Protein AF-A0A699Y8D1-F1 (afdb_monomer_lite)

Secondary structure (DSSP, 8-state):
---S-----HHHHHTTPPPPSPSS--------PPP----GGGGTTTS-HHHHHHHHHHHHHHHHHHHHHH--HHHHTT-HHHHHHHHHHHHHHHHHHHHH---S---SSHHHHHHHHHHHHHHHHHHHHHHHHHHHHHHHHHHHHHHHHHTTTTTSS--

Structure (mmCIF, N/CA/C/O backbone):
data_AF-A0A699Y8D1-F1
#
_entry.id   AF-A0A699Y8D1-F1
#
loop_
_atom_site.group_PDB
_atom_site.id
_atom_site.type_symbol
_atom_site.label_atom_id
_atom_site.label_alt_id
_atom_site.label_comp_id
_atom_site.label_asym_id
_atom_site.label_entity_id
_atom_site.label_seq_id
_atom_site.pdbx_PDB_ins_code
_atom_site.Cartn_x
_atom_site.Cartn_y
_atom_site.Cartn_z
_atom_site.occupancy
_atom_site.B_iso_or_equiv
_atom_site.auth_seq_id
_atom_site.auth_comp_id
_atom_site.auth_asym_id
_atom_site.auth_atom_id
_atom_site.pdbx_PDB_model_num
ATOM 1 N N . MET A 1 1 ? 35.034 19.297 -47.295 1.00 74.12 1 MET A N 1
ATOM 2 C CA . MET A 1 1 ? 35.123 18.598 -45.993 1.00 74.12 1 MET A CA 1
ATOM 3 C C . MET A 1 1 ? 33.772 18.745 -45.312 1.00 74.12 1 MET A C 1
ATOM 5 O O . MET A 1 1 ? 33.304 19.869 -45.216 1.00 74.12 1 MET A O 1
ATOM 9 N N . VAL A 1 2 ? 33.108 17.646 -44.945 1.00 80.94 2 VAL A N 1
ATOM 10 C CA . VAL A 1 2 ? 31.766 17.668 -44.329 1.00 80.94 2 VAL A CA 1
ATOM 11 C C . VAL A 1 2 ? 31.872 17.073 -42.930 1.00 80.94 2 VAL A C 1
ATOM 13 O O . VAL A 1 2 ? 32.463 16.009 -42.768 1.00 80.94 2 VAL A O 1
ATOM 16 N N . VAL A 1 3 ? 31.306 17.755 -41.934 1.00 84.38 3 VAL A N 1
ATOM 17 C CA . VAL A 1 3 ? 31.215 17.273 -40.551 1.00 84.38 3 VAL A CA 1
ATOM 18 C C . VAL A 1 3 ? 29.741 17.040 -40.247 1.00 84.38 3 VAL A C 1
ATOM 20 O O . VAL A 1 3 ? 28.974 17.985 -40.098 1.00 84.38 3 VAL A O 1
ATOM 23 N N . ALA A 1 4 ? 29.333 15.775 -40.227 1.00 85.31 4 ALA A N 1
ATOM 24 C CA . ALA A 1 4 ? 27.956 15.366 -39.973 1.00 85.31 4 ALA A CA 1
ATOM 25 C C . ALA A 1 4 ? 27.919 13.934 -39.420 1.00 85.31 4 ALA A C 1
ATOM 27 O O . ALA A 1 4 ? 28.884 13.180 -39.557 1.00 85.31 4 ALA A O 1
ATOM 28 N N . GLY A 1 5 ? 26.788 13.544 -38.827 1.00 82.69 5 GLY A N 1
ATOM 29 C CA . GLY A 1 5 ? 26.530 12.181 -38.348 1.00 82.69 5 GLY A CA 1
ATOM 30 C C . GLY A 1 5 ? 26.286 11.194 -39.491 1.00 82.69 5 GLY A C 1
ATOM 31 O O . GLY A 1 5 ? 25.192 10.650 -39.620 1.00 82.69 5 GLY A O 1
ATOM 32 N N . VAL A 1 6 ? 27.283 10.991 -40.351 1.00 85.19 6 VAL A N 1
ATOM 33 C CA . VAL A 1 6 ? 27.200 10.095 -41.510 1.00 85.19 6 VAL A CA 1
ATOM 34 C C . VAL A 1 6 ? 27.795 8.741 -41.146 1.00 85.19 6 VAL A C 1
ATOM 36 O O . VAL A 1 6 ? 28.966 8.636 -40.793 1.00 85.19 6 VAL A O 1
ATOM 39 N N . SER A 1 7 ? 26.996 7.683 -41.257 1.00 84.81 7 SER A N 1
ATOM 40 C CA . SER A 1 7 ? 27.484 6.314 -41.081 1.00 84.81 7 SER A CA 1
ATOM 41 C C . SER A 1 7 ? 28.358 5.891 -42.266 1.00 84.81 7 SER A C 1
ATOM 43 O O . SER A 1 7 ? 27.946 6.035 -43.424 1.00 84.81 7 SER A O 1
ATOM 45 N N . ALA A 1 8 ? 29.534 5.334 -41.973 1.00 83.69 8 ALA A N 1
ATOM 46 C CA . ALA A 1 8 ? 30.402 4.706 -42.963 1.00 83.69 8 ALA A CA 1
ATOM 47 C C . ALA A 1 8 ? 29.800 3.352 -43.371 1.00 83.69 8 ALA A C 1
ATOM 49 O O . ALA A 1 8 ? 29.886 2.373 -42.632 1.00 83.69 8 ALA A O 1
ATOM 50 N N . THR A 1 9 ? 29.130 3.317 -44.521 1.00 85.56 9 THR A N 1
ATOM 51 C CA . THR A 1 9 ? 28.611 2.084 -45.125 1.00 85.56 9 THR A CA 1
ATOM 52 C C . THR A 1 9 ? 29.537 1.620 -46.251 1.00 85.56 9 THR A C 1
ATOM 54 O O . THR A 1 9 ? 30.138 2.468 -46.918 1.00 85.56 9 THR A O 1
ATOM 57 N N . PRO A 1 10 ? 29.655 0.301 -46.495 1.00 87.06 10 PRO A N 1
ATOM 58 C CA . PRO A 1 10 ? 30.519 -0.232 -47.550 1.00 87.06 10 PRO A CA 1
ATOM 59 C C . PRO A 1 10 ? 30.173 0.336 -48.935 1.00 87.06 10 PRO A C 1
ATOM 61 O O . PRO A 1 10 ? 31.079 0.660 -49.698 1.00 87.06 10 PRO A O 1
ATOM 64 N N . ASP A 1 11 ? 28.892 0.594 -49.214 1.00 91.69 11 ASP A N 1
ATOM 65 C CA . ASP A 1 11 ? 28.446 1.203 -50.476 1.00 91.69 11 ASP A CA 1
ATOM 66 C C . ASP A 1 11 ? 29.027 2.607 -50.693 1.00 91.69 11 ASP A C 1
ATOM 68 O O . ASP A 1 11 ? 29.397 2.979 -51.804 1.00 91.69 11 ASP A O 1
ATOM 72 N N . ARG A 1 12 ? 29.154 3.397 -49.617 1.00 86.19 12 ARG A N 1
ATOM 73 C CA . ARG A 1 12 ? 29.697 4.761 -49.684 1.00 86.19 12 ARG A CA 1
ATOM 74 C C . ARG A 1 12 ? 31.211 4.761 -49.862 1.00 86.19 12 ARG A C 1
ATOM 76 O O . ARG A 1 12 ? 31.749 5.621 -50.552 1.00 86.19 12 ARG A O 1
ATOM 83 N N . VAL A 1 13 ? 31.891 3.781 -49.274 1.00 88.88 13 VAL A N 1
ATOM 84 C CA . VAL A 1 13 ? 33.329 3.575 -49.486 1.00 88.88 13 VAL A CA 1
ATOM 85 C C . VAL A 1 13 ? 33.595 3.129 -50.930 1.00 88.88 13 VAL A C 1
ATOM 87 O O . VAL A 1 13 ? 34.512 3.647 -51.563 1.00 88.88 13 VAL A O 1
ATOM 90 N N . GLY A 1 14 ? 32.746 2.257 -51.490 1.00 87.88 14 GLY A N 1
ATOM 91 C CA . GLY A 1 14 ? 32.817 1.829 -52.893 1.00 87.88 14 GLY A CA 1
ATOM 92 C C . GLY A 1 14 ? 32.616 2.962 -53.910 1.00 87.88 14 GLY A C 1
ATOM 93 O O . GLY A 1 14 ? 33.152 2.899 -55.011 1.00 87.88 14 GLY A O 1
ATOM 94 N N . GLN A 1 15 ? 31.922 4.037 -53.526 1.00 90.81 15 GLN A N 1
ATOM 95 C CA . GLN A 1 15 ? 31.744 5.255 -54.333 1.00 90.81 15 GLN A CA 1
ATOM 96 C C . GLN A 1 15 ? 32.934 6.235 -54.254 1.00 90.81 15 GLN A C 1
ATOM 98 O O . GLN A 1 15 ? 32.858 7.343 -54.782 1.00 90.81 15 GLN A O 1
ATOM 103 N N . GLY A 1 16 ? 34.035 5.859 -53.592 1.00 88.94 16 GLY A N 1
ATOM 104 C CA . GLY A 1 16 ? 35.253 6.672 -53.505 1.00 88.94 16 GLY A CA 1
ATOM 105 C C . GLY A 1 16 ? 35.260 7.704 -52.372 1.00 88.94 16 GLY A C 1
ATOM 106 O O . GLY A 1 16 ? 36.176 8.528 -52.299 1.00 88.94 16 GLY A O 1
ATOM 107 N N . MET A 1 17 ? 34.281 7.670 -51.460 1.00 87.38 17 MET A N 1
ATOM 108 C CA . MET A 1 17 ? 34.288 8.535 -50.277 1.00 87.38 17 MET A CA 1
ATOM 109 C C . MET A 1 17 ? 35.311 8.039 -49.248 1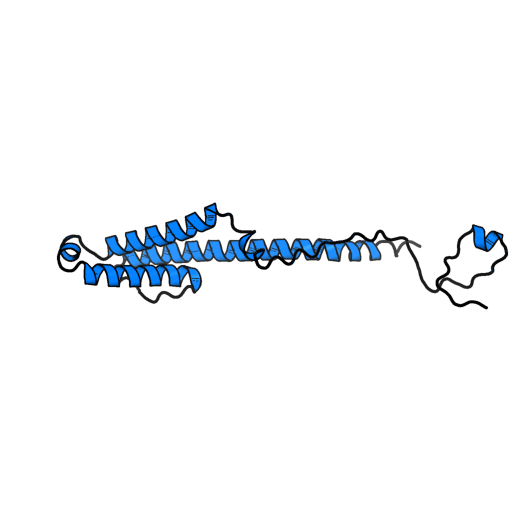.00 87.38 17 MET A C 1
ATOM 111 O O . MET A 1 17 ? 35.251 6.900 -48.783 1.00 87.38 17 MET A O 1
ATOM 115 N N . LYS A 1 18 ? 36.239 8.918 -48.854 1.00 86.81 18 LYS A N 1
ATOM 116 C CA . LYS A 1 18 ? 37.248 8.645 -47.821 1.00 86.81 18 LYS A CA 1
ATOM 117 C C . LYS A 1 18 ? 36.742 9.114 -46.457 1.00 86.81 18 LYS A C 1
ATOM 119 O O . LYS A 1 18 ? 36.469 10.298 -46.277 1.00 86.81 18 LYS A O 1
ATOM 124 N N . PHE A 1 19 ? 36.646 8.194 -45.500 1.00 85.94 19 PHE A N 1
ATOM 125 C CA . PHE A 1 19 ? 36.240 8.479 -44.122 1.00 85.94 19 PHE A CA 1
ATOM 126 C C . PHE A 1 19 ? 37.455 8.470 -43.186 1.00 85.94 19 PHE A C 1
ATOM 128 O O . PHE A 1 19 ? 38.374 7.672 -43.361 1.00 85.94 19 PHE A O 1
ATOM 135 N N . SER A 1 20 ? 37.459 9.355 -42.188 1.00 87.44 20 SER A N 1
ATOM 136 C CA . SER A 1 20 ? 38.398 9.294 -41.063 1.00 87.44 20 SER A CA 1
ATOM 137 C C . SER A 1 20 ? 37.978 8.216 -40.056 1.00 87.44 20 SER A C 1
ATOM 139 O O . SER A 1 20 ? 36.884 7.659 -40.151 1.00 87.44 20 SER A O 1
ATOM 141 N N . TYR A 1 21 ? 38.824 7.950 -39.055 1.00 86.94 21 TYR A N 1
ATOM 142 C CA . TYR A 1 21 ? 38.493 7.030 -37.963 1.00 86.94 21 TYR A CA 1
ATOM 143 C C . TYR A 1 21 ? 37.157 7.416 -37.289 1.00 86.94 21 TYR A C 1
ATOM 145 O O . TYR A 1 21 ? 36.920 8.611 -37.065 1.00 86.94 21 TYR A O 1
ATOM 153 N N . PRO A 1 22 ? 36.267 6.451 -36.982 1.00 83.00 22 PRO A N 1
ATOM 154 C CA . PRO A 1 22 ? 34.946 6.744 -36.441 1.00 83.00 22 PRO A CA 1
ATOM 155 C C . PRO A 1 22 ? 35.051 7.377 -35.052 1.00 83.00 22 PRO A C 1
ATOM 157 O O . PRO A 1 22 ? 35.549 6.774 -34.106 1.00 83.00 22 PRO A O 1
ATOM 160 N N . THR A 1 23 ? 34.524 8.590 -34.916 1.00 84.50 23 THR A N 1
ATOM 161 C CA . THR A 1 23 ? 34.457 9.314 -33.637 1.00 84.50 23 THR A CA 1
ATOM 162 C C . THR A 1 23 ? 33.259 8.895 -32.784 1.00 84.50 23 THR A C 1
ATOM 164 O O . THR A 1 23 ? 33.232 9.157 -31.584 1.00 84.50 23 THR A O 1
ATOM 167 N N . TYR A 1 24 ? 32.267 8.224 -33.381 1.00 83.38 24 TYR A N 1
ATOM 168 C CA . TYR A 1 24 ? 31.050 7.796 -32.701 1.00 83.38 24 TYR A CA 1
ATOM 169 C C . TYR A 1 24 ? 30.592 6.411 -33.172 1.00 83.38 24 TYR A C 1
ATOM 171 O O . TYR A 1 24 ? 30.336 6.188 -34.356 1.00 83.38 24 TYR A O 1
ATOM 179 N N . LEU A 1 25 ? 30.436 5.479 -32.229 1.00 81.56 25 LEU A N 1
ATOM 180 C CA . LEU A 1 25 ? 29.875 4.153 -32.489 1.00 81.56 25 LEU A CA 1
ATOM 181 C C . LEU A 1 25 ? 28.344 4.242 -32.493 1.00 81.56 25 LEU A C 1
ATOM 183 O O . LEU A 1 25 ? 27.703 4.235 -31.440 1.00 81.56 25 LEU A O 1
ATOM 187 N N . SER A 1 26 ? 27.762 4.337 -33.689 1.00 79.75 26 SER A N 1
ATOM 188 C CA . SER A 1 26 ? 26.309 4.293 -33.878 1.00 79.75 26 SER A CA 1
ATOM 189 C C . SER A 1 26 ? 25.829 2.855 -34.095 1.00 79.75 26 SER A C 1
ATOM 191 O O . SER A 1 26 ? 26.412 2.101 -34.868 1.00 79.75 26 SER A O 1
ATOM 193 N N . GLY A 1 27 ? 24.761 2.470 -33.398 1.00 82.00 27 GLY A N 1
ATOM 194 C CA . GLY A 1 27 ? 24.058 1.201 -33.583 1.00 82.00 27 GLY A CA 1
ATOM 195 C C . GLY A 1 27 ? 22.561 1.465 -33.698 1.00 82.00 27 GLY A C 1
ATOM 196 O O . GLY A 1 27 ? 22.058 2.422 -33.104 1.00 82.00 27 GLY A O 1
ATOM 197 N N . ARG A 1 28 ? 21.842 0.646 -34.470 1.00 84.69 28 ARG A N 1
ATOM 198 C CA . ARG A 1 28 ? 20.387 0.794 -34.621 1.00 84.69 28 ARG A CA 1
ATOM 199 C C . ARG A 1 28 ? 19.697 0.431 -33.307 1.00 84.69 28 ARG A C 1
ATOM 201 O O . ARG A 1 28 ? 20.036 -0.572 -32.685 1.00 84.69 28 ARG A O 1
ATOM 208 N N . ARG A 1 29 ? 18.741 1.254 -32.879 1.00 81.25 29 ARG A N 1
ATOM 209 C CA . ARG A 1 29 ? 17.922 1.020 -31.684 1.00 81.25 29 ARG A CA 1
ATOM 210 C C . ARG A 1 29 ? 16.461 1.180 -32.048 1.00 81.25 29 ARG A C 1
ATOM 212 O O . ARG A 1 29 ? 16.117 2.074 -32.814 1.00 81.25 29 ARG A O 1
ATOM 219 N N . ILE A 1 30 ? 15.629 0.313 -31.490 1.00 86.31 30 ILE A N 1
ATOM 220 C CA . ILE A 1 30 ? 14.180 0.415 -31.618 1.00 86.31 30 ILE A CA 1
ATOM 221 C C . ILE A 1 30 ? 13.705 1.347 -30.510 1.00 86.31 30 ILE A C 1
ATOM 223 O O . ILE A 1 30 ? 13.972 1.107 -29.331 1.00 86.31 30 ILE A O 1
ATOM 227 N N . MET A 1 31 ? 13.037 2.425 -30.903 1.00 84.44 31 MET A N 1
ATOM 228 C CA . MET A 1 31 ? 12.345 3.302 -29.974 1.00 84.44 31 MET A CA 1
ATOM 229 C C . MET A 1 31 ? 10.924 2.772 -29.819 1.00 84.44 31 MET A C 1
ATOM 231 O O . MET A 1 31 ? 10.197 2.652 -30.800 1.00 84.44 31 MET A O 1
ATOM 235 N N . VAL A 1 32 ? 10.557 2.410 -28.594 1.00 84.62 32 VAL A N 1
ATOM 236 C CA . VAL A 1 32 ? 9.196 1.992 -28.255 1.00 84.62 32 VAL A CA 1
ATOM 237 C C . VAL A 1 32 ? 8.587 3.093 -27.406 1.00 84.62 32 VAL A C 1
ATOM 239 O O . VAL A 1 32 ? 9.218 3.559 -26.457 1.00 84.62 32 VAL A O 1
ATOM 242 N N . HIS A 1 33 ? 7.380 3.512 -27.767 1.00 81.75 33 HIS A N 1
ATOM 243 C CA . HIS A 1 33 ? 6.604 4.447 -26.969 1.00 81.75 33 HIS A CA 1
ATOM 244 C C . HIS A 1 33 ? 6.159 3.756 -25.677 1.00 81.75 33 HIS A C 1
ATOM 246 O O . HIS A 1 33 ? 5.502 2.716 -25.720 1.00 81.75 33 HIS A O 1
ATOM 252 N N . VAL A 1 34 ? 6.516 4.333 -24.534 1.00 78.44 34 VAL A N 1
ATOM 253 C CA . VAL A 1 34 ? 5.971 3.941 -23.233 1.00 78.44 34 VAL A CA 1
ATOM 254 C C . VAL A 1 34 ? 4.886 4.956 -22.911 1.00 78.44 34 VAL A C 1
ATOM 256 O O . VAL A 1 34 ? 5.164 6.150 -22.905 1.00 78.44 34 VAL A O 1
ATOM 259 N N . ALA A 1 35 ? 3.649 4.495 -22.730 1.00 78.38 35 ALA A N 1
ATOM 260 C CA . ALA A 1 35 ? 2.564 5.368 -22.305 1.00 78.38 35 ALA A CA 1
ATOM 261 C C . ALA A 1 35 ? 2.779 5.769 -20.840 1.00 78.38 35 ALA A C 1
ATOM 263 O O . ALA A 1 35 ? 2.980 4.906 -19.983 1.00 78.38 35 ALA A O 1
ATOM 264 N N . ASP A 1 36 ? 2.747 7.072 -20.571 1.00 68.25 36 ASP A N 1
ATOM 265 C CA . ASP A 1 36 ? 2.789 7.619 -19.218 1.00 68.25 36 ASP A CA 1
ATOM 266 C C . ASP A 1 36 ? 1.398 7.508 -18.577 1.00 68.25 36 ASP A C 1
ATOM 268 O O . ASP A 1 36 ? 0.632 8.471 -18.529 1.00 68.25 36 ASP A O 1
ATOM 272 N N . ASP A 1 37 ? 1.061 6.320 -18.073 1.00 68.75 37 ASP A N 1
ATOM 273 C CA . ASP A 1 37 ? -0.151 6.114 -17.273 1.00 68.75 37 ASP A CA 1
ATOM 274 C C . ASP A 1 37 ? 0.058 6.677 -15.856 1.00 68.75 37 ASP A C 1
ATOM 276 O O . ASP A 1 37 ? 0.312 5.955 -14.886 1.00 68.75 37 ASP A O 1
ATOM 280 N N . ASN A 1 38 ? -0.042 8.002 -15.727 1.00 62.50 38 ASN A N 1
ATOM 281 C CA . ASN A 1 38 ? -0.005 8.711 -14.446 1.00 62.50 38 ASN A CA 1
ATOM 282 C C . ASN A 1 38 ? -1.365 8.652 -13.732 1.00 62.50 38 ASN A C 1
ATOM 284 O O . ASN A 1 38 ? -2.012 9.669 -13.478 1.00 62.50 38 ASN A O 1
ATOM 288 N N . ASP A 1 39 ? -1.795 7.446 -13.369 1.00 78.19 39 ASP A N 1
ATOM 289 C CA . ASP A 1 39 ? -2.967 7.264 -12.516 1.00 78.19 39 ASP A CA 1
ATOM 290 C C . ASP A 1 39 ? -2.617 7.593 -11.058 1.00 78.19 39 ASP A C 1
ATOM 292 O O . ASP A 1 39 ? -1.933 6.824 -10.369 1.00 78.19 39 ASP A O 1
ATOM 296 N N . LEU A 1 40 ? -3.184 8.681 -10.528 1.00 75.31 40 LEU A N 1
ATOM 297 C CA . LEU A 1 40 ? -3.143 9.010 -9.093 1.00 75.31 40 LEU A CA 1
ATOM 298 C C . LEU A 1 40 ? -3.746 7.889 -8.215 1.00 75.31 40 LEU A C 1
ATOM 300 O O . LEU A 1 40 ? -3.415 7.760 -7.040 1.00 75.31 40 LEU A O 1
ATOM 304 N N . TRP A 1 41 ? -4.582 7.025 -8.797 1.00 74.19 41 TRP A N 1
ATOM 305 C CA . TRP A 1 41 ? -5.211 5.870 -8.145 1.00 74.19 41 TRP A CA 1
ATOM 306 C C . TRP A 1 41 ? -4.374 4.583 -8.208 1.00 74.19 41 TRP A C 1
ATOM 308 O O . TRP A 1 41 ? -4.770 3.546 -7.670 1.00 74.19 41 TRP A O 1
ATOM 318 N N . SER A 1 42 ? -3.179 4.632 -8.803 1.00 72.19 42 SER A N 1
ATOM 319 C CA . SER A 1 42 ? -2.237 3.502 -8.843 1.00 72.19 42 SER A CA 1
ATOM 320 C C . SER A 1 42 ? -1.773 3.029 -7.459 1.00 72.19 42 SER A C 1
ATOM 322 O O . SER A 1 42 ? -1.243 1.922 -7.327 1.00 72.19 42 SER A O 1
ATOM 324 N N . PHE A 1 43 ? -1.986 3.832 -6.416 1.00 70.25 43 PHE A N 1
ATOM 325 C CA . PHE A 1 43 ? -1.765 3.437 -5.026 1.00 70.25 43 PHE A CA 1
ATOM 326 C C . PHE A 1 43 ? -2.788 2.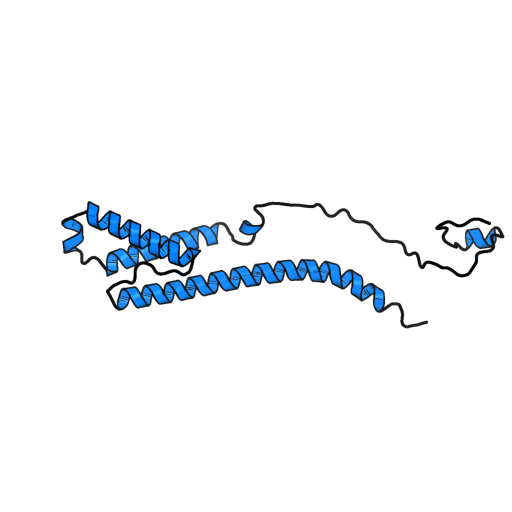410 -4.523 1.00 70.25 43 PHE A C 1
ATOM 328 O O . PHE A 1 43 ? -2.441 1.598 -3.673 1.00 70.25 43 PHE A O 1
ATOM 335 N N . PHE A 1 44 ? -4.006 2.382 -5.075 1.00 70.56 44 PHE A N 1
ATOM 336 C CA . PHE A 1 44 ? -5.051 1.421 -4.698 1.00 70.56 44 PHE A CA 1
ATOM 337 C C . PHE A 1 44 ? -5.031 0.137 -5.540 1.00 70.56 44 PHE A C 1
ATOM 339 O O . PHE A 1 44 ? -5.490 -0.897 -5.068 1.00 70.56 44 PHE A O 1
ATOM 346 N N . LYS A 1 45 ? -4.407 0.161 -6.729 1.00 71.81 45 LYS A N 1
ATOM 347 C CA . LYS A 1 45 ? -4.176 -1.016 -7.601 1.00 71.81 45 LYS A CA 1
ATOM 348 C C . LYS A 1 45 ? -3.597 -2.274 -6.914 1.00 71.81 45 LYS A C 1
ATOM 350 O O . LYS A 1 45 ? -3.994 -3.366 -7.307 1.00 71.81 45 LYS A O 1
ATOM 355 N N . PRO A 1 46 ? -2.664 -2.191 -5.943 1.00 69.88 46 PRO A N 1
ATOM 356 C CA . PRO A 1 46 ? -2.066 -3.379 -5.341 1.00 69.88 46 PRO A CA 1
ATOM 357 C C . PRO A 1 46 ? -2.969 -4.065 -4.316 1.00 69.88 46 PRO A C 1
ATOM 359 O O . PRO A 1 46 ? -2.699 -5.204 -3.943 1.00 69.88 46 PRO A O 1
ATOM 362 N N . LEU A 1 47 ? -4.016 -3.389 -3.841 1.00 70.44 47 LEU A N 1
ATOM 363 C CA . LEU A 1 47 ? -4.914 -3.927 -2.834 1.00 70.44 47 LEU A CA 1
ATOM 364 C C . LEU A 1 47 ? -6.242 -4.291 -3.495 1.00 70.44 47 LEU A C 1
ATOM 366 O O . LEU A 1 47 ? -6.943 -3.430 -4.024 1.00 70.44 47 LEU A O 1
ATOM 370 N N . SER A 1 48 ? -6.596 -5.575 -3.471 1.00 79.69 48 SER A N 1
ATOM 371 C CA . SER A 1 48 ? -7.864 -6.016 -4.044 1.00 79.69 48 SER A CA 1
ATOM 372 C C . SER A 1 48 ? -9.049 -5.384 -3.292 1.00 79.69 48 SER A C 1
ATOM 374 O O . SER A 1 48 ? -8.965 -5.166 -2.077 1.00 79.69 48 SER A O 1
ATOM 376 N N . PRO A 1 49 ? -10.186 -5.128 -3.966 1.00 78.50 49 PRO A N 1
ATOM 377 C CA . PRO A 1 49 ? -11.396 -4.627 -3.307 1.00 78.50 49 PRO A CA 1
ATOM 378 C C . PRO A 1 49 ? -11.843 -5.521 -2.140 1.00 78.50 49 PRO A C 1
ATOM 380 O O . PRO A 1 49 ? -12.319 -5.031 -1.120 1.00 78.50 49 PRO A O 1
ATOM 383 N N . GLY A 1 50 ? -11.624 -6.836 -2.256 1.00 84.31 50 GLY A N 1
ATOM 384 C CA . GLY A 1 50 ? -11.913 -7.796 -1.192 1.00 84.31 50 GLY A CA 1
ATOM 385 C C . GLY A 1 50 ? -11.062 -7.589 0.063 1.00 84.31 50 GLY A C 1
ATOM 386 O O . GLY A 1 50 ? -11.580 -7.710 1.170 1.00 84.31 50 GLY A O 1
ATOM 387 N N . LEU A 1 51 ? -9.783 -7.221 -0.080 1.00 82.00 51 LEU A N 1
ATOM 388 C CA . LEU A 1 51 ? -8.916 -6.968 1.073 1.00 82.00 51 LEU A CA 1
ATOM 389 C C . LEU A 1 51 ? -9.292 -5.665 1.791 1.00 82.00 51 LEU A C 1
ATOM 391 O O . LEU A 1 51 ? -9.246 -5.608 3.017 1.00 82.00 51 LEU A O 1
ATOM 395 N N . TRP A 1 52 ? -9.723 -4.642 1.048 1.00 82.94 52 TRP A N 1
ATOM 396 C CA . TRP A 1 52 ? -10.284 -3.425 1.643 1.00 82.94 52 TRP A CA 1
ATOM 397 C C . TRP A 1 52 ? -11.514 -3.738 2.494 1.00 82.94 52 TRP A C 1
ATOM 399 O O . TRP A 1 52 ? -11.583 -3.324 3.650 1.00 82.94 52 TRP A O 1
ATOM 409 N N . LEU A 1 53 ? -12.452 -4.522 1.957 1.00 84.50 53 LEU A N 1
ATOM 410 C CA . LEU A 1 53 ? -13.635 -4.954 2.703 1.00 84.50 53 LEU A CA 1
ATOM 411 C C . LEU A 1 53 ? -13.264 -5.805 3.923 1.00 84.50 53 LEU A C 1
ATOM 413 O O . LEU A 1 53 ? -13.853 -5.625 4.985 1.00 84.50 53 LEU A O 1
ATOM 417 N N . ALA A 1 54 ? -12.260 -6.676 3.813 1.00 83.75 54 ALA A N 1
ATOM 418 C CA . ALA A 1 54 ? -11.761 -7.464 4.937 1.00 83.75 54 ALA A CA 1
ATOM 419 C C . ALA A 1 54 ? -11.098 -6.594 6.021 1.00 83.75 54 ALA A C 1
ATOM 421 O O . ALA A 1 54 ? -11.295 -6.852 7.207 1.00 83.75 54 ALA A O 1
ATOM 422 N N . LEU A 1 55 ? -10.366 -5.537 5.655 1.00 82.00 55 LEU A N 1
ATOM 423 C CA . LEU A 1 55 ? -9.770 -4.588 6.605 1.00 82.00 55 LEU A CA 1
ATOM 424 C C . LEU A 1 55 ? -10.840 -3.786 7.351 1.00 82.00 55 LEU A C 1
ATOM 426 O O . LEU A 1 55 ? -10.831 -3.723 8.580 1.00 82.00 55 LEU A O 1
ATOM 430 N N . PHE A 1 56 ? -11.809 -3.223 6.626 1.00 81.81 56 PHE A N 1
ATOM 431 C CA . PHE A 1 56 ? -12.927 -2.518 7.255 1.00 81.81 56 PHE A CA 1
ATOM 432 C C . PHE A 1 56 ? -13.795 -3.463 8.095 1.00 81.81 56 PHE A C 1
ATOM 434 O O . PHE A 1 56 ? -14.186 -3.116 9.210 1.00 81.81 56 PHE A O 1
ATOM 441 N N . GLY A 1 57 ? -14.042 -4.676 7.599 1.00 84.69 57 GLY A N 1
ATOM 442 C CA . GLY A 1 57 ? -14.798 -5.711 8.297 1.00 84.69 57 GLY A CA 1
ATOM 443 C C . GLY A 1 57 ? -14.124 -6.161 9.590 1.00 84.69 57 GLY A C 1
ATOM 444 O O . GLY A 1 57 ? -14.774 -6.210 10.630 1.00 84.69 57 GLY A O 1
ATOM 445 N N . THR A 1 58 ? -12.816 -6.423 9.560 1.00 82.38 58 THR A N 1
ATOM 446 C CA . THR A 1 58 ? -12.052 -6.801 10.761 1.00 82.38 58 THR A CA 1
ATOM 447 C C . THR A 1 58 ? -11.974 -5.656 11.768 1.00 82.38 58 THR A C 1
ATOM 449 O O . THR A 1 58 ? -12.165 -5.905 12.955 1.00 82.38 58 THR A O 1
ATOM 452 N N . SER A 1 59 ? -11.816 -4.402 11.326 1.00 79.31 59 SER A N 1
ATOM 453 C CA . SER A 1 59 ? -11.890 -3.232 12.215 1.00 79.31 59 SER A CA 1
ATOM 454 C C . SER A 1 59 ? -13.245 -3.099 12.905 1.00 79.31 59 SER A C 1
ATOM 456 O O . SER A 1 59 ? -13.303 -2.855 14.111 1.00 79.31 59 SER A O 1
ATOM 458 N N . ALA A 1 60 ? -14.338 -3.239 12.150 1.00 80.81 60 ALA A N 1
ATOM 459 C CA . ALA A 1 60 ? -15.690 -3.139 12.687 1.00 80.81 60 ALA A CA 1
ATOM 460 C C . ALA A 1 60 ? -15.984 -4.293 13.655 1.00 80.81 60 ALA A C 1
ATOM 462 O O . ALA A 1 60 ? -16.470 -4.061 14.762 1.00 80.81 60 ALA A O 1
ATOM 463 N N . ALA A 1 61 ? -15.620 -5.521 13.276 1.00 80.81 61 ALA A N 1
ATOM 464 C CA . ALA A 1 61 ? -15.779 -6.700 14.117 1.00 80.81 61 ALA A CA 1
ATOM 465 C C . ALA A 1 61 ? -15.014 -6.556 15.438 1.00 80.81 61 ALA A C 1
ATOM 467 O O . ALA A 1 61 ? -15.567 -6.854 16.494 1.00 80.81 61 ALA A O 1
ATOM 468 N N . LEU A 1 62 ? -13.780 -6.043 15.405 1.00 79.38 62 LEU A N 1
ATOM 469 C CA . LEU A 1 62 ? -12.984 -5.841 16.612 1.00 79.38 62 LEU A CA 1
ATOM 470 C C . LEU A 1 62 ? -13.553 -4.735 17.511 1.00 79.38 62 LEU A C 1
ATOM 472 O O . LEU A 1 62 ? -13.562 -4.892 18.729 1.00 79.38 62 LEU A O 1
ATOM 476 N N . GLY A 1 63 ? -14.061 -3.645 16.925 1.00 72.44 63 GLY A N 1
ATOM 477 C CA . GLY A 1 63 ? -14.763 -2.590 17.662 1.00 72.44 63 GLY A CA 1
ATOM 478 C C . GLY A 1 63 ? -15.999 -3.122 18.394 1.00 72.44 63 GLY A C 1
ATOM 479 O O . GLY A 1 63 ? -16.190 -2.831 19.574 1.00 72.44 63 GLY A O 1
ATOM 480 N N . VAL A 1 64 ? -16.782 -3.980 17.732 1.00 75.88 64 VAL A N 1
ATOM 481 C CA . VAL A 1 64 ? -17.932 -4.671 18.339 1.00 75.88 64 VAL A CA 1
ATOM 482 C C . VAL A 1 64 ? -17.482 -5.640 19.439 1.00 75.88 64 VAL A C 1
ATOM 484 O O . VAL A 1 64 ? -18.059 -5.637 20.525 1.00 75.88 64 VAL A O 1
ATOM 487 N N . LEU A 1 65 ? -16.425 -6.426 19.209 1.00 76.25 65 LEU A N 1
ATOM 488 C CA . LEU A 1 65 ? -15.887 -7.368 20.199 1.00 76.25 65 LEU A CA 1
ATOM 489 C C . LEU A 1 65 ? -15.370 -6.655 21.459 1.00 76.25 65 LEU A C 1
ATOM 491 O O . LEU A 1 65 ? -15.615 -7.110 22.575 1.00 76.25 65 LEU A O 1
ATOM 495 N N . LEU A 1 66 ? -14.682 -5.523 21.288 1.00 72.88 66 LEU A N 1
ATOM 496 C CA . LEU A 1 66 ? -14.205 -4.671 22.381 1.00 72.88 66 LEU A CA 1
ATOM 497 C C . LEU A 1 66 ? -15.367 -4.046 23.159 1.00 72.88 66 LEU A C 1
ATOM 499 O O . LEU A 1 66 ? -15.318 -3.995 24.387 1.00 72.88 66 LEU A O 1
ATOM 503 N N . LEU A 1 67 ? -16.426 -3.627 22.462 1.00 70.50 67 LEU A N 1
ATOM 504 C CA . LEU A 1 67 ? -17.640 -3.104 23.085 1.00 70.50 67 LEU A CA 1
ATOM 505 C C . LEU A 1 67 ? -18.312 -4.165 23.971 1.00 70.50 67 LEU A C 1
ATOM 507 O O . LEU A 1 67 ? -18.636 -3.884 25.124 1.00 70.50 67 LEU A O 1
ATOM 511 N N . LEU A 1 68 ? -18.457 -5.391 23.458 1.00 71.12 68 LEU A N 1
ATOM 512 C CA . LEU A 1 68 ? -18.969 -6.548 24.204 1.00 71.12 68 LEU A CA 1
ATOM 513 C C . LEU A 1 68 ? -18.077 -6.919 25.400 1.00 71.12 68 LEU A C 1
ATOM 515 O O . LEU A 1 68 ? -18.589 -7.293 26.451 1.00 71.12 68 LEU A O 1
ATOM 519 N N . ALA A 1 69 ? -16.756 -6.796 25.263 1.00 70.31 69 ALA A N 1
ATOM 520 C CA . ALA A 1 69 ? -15.808 -7.106 26.332 1.00 70.31 69 ALA A CA 1
ATOM 521 C C . ALA A 1 69 ? -15.769 -6.049 27.454 1.00 70.31 69 ALA A C 1
ATOM 523 O O . ALA A 1 69 ? -15.383 -6.376 28.579 1.00 70.31 69 ALA A O 1
ATOM 524 N N . GLU A 1 70 ? -16.127 -4.790 27.176 1.00 65.38 70 GLU A N 1
ATOM 525 C CA . GLU A 1 70 ? -16.145 -3.711 28.177 1.00 65.38 70 GLU A CA 1
ATOM 526 C C . GLU A 1 70 ? -17.515 -3.447 28.815 1.00 65.38 70 GLU A C 1
ATOM 528 O O . GLU A 1 70 ? -17.565 -2.874 29.906 1.00 65.38 70 GLU A O 1
ATOM 533 N N . LEU A 1 71 ? -18.620 -3.832 28.173 1.00 63.25 71 LEU A N 1
ATOM 534 C CA . LEU A 1 71 ? -19.972 -3.610 28.688 1.00 63.25 71 LEU A CA 1
ATOM 535 C C . LEU A 1 71 ? -20.583 -4.931 29.169 1.00 63.25 71 LEU A C 1
ATOM 537 O O . LEU A 1 71 ? -21.136 -5.674 28.359 1.00 63.25 71 LEU A O 1
ATOM 541 N N . PRO A 1 72 ? -20.570 -5.233 30.482 1.00 55.09 72 PRO A N 1
ATOM 542 C CA . PRO A 1 72 ? -21.458 -6.261 31.001 1.00 55.09 72 PRO A CA 1
ATOM 543 C C . PRO A 1 72 ? -22.911 -5.853 30.698 1.00 55.09 72 PRO A C 1
ATOM 545 O O . PRO A 1 72 ? -23.317 -4.708 30.937 1.00 55.09 72 PRO A O 1
ATOM 548 N N . CYS A 1 73 ? -23.696 -6.801 30.174 1.00 52.97 73 CYS A N 1
ATOM 549 C CA . CYS A 1 73 ? -25.068 -6.629 29.680 1.00 52.97 73 CYS A CA 1
ATOM 550 C C . CYS A 1 73 ? -26.040 -5.780 30.542 1.00 52.97 73 CYS A C 1
ATOM 552 O O . CYS A 1 73 ? -26.932 -5.174 29.948 1.00 52.97 73 CYS A O 1
ATOM 554 N N . PRO A 1 74 ? -25.912 -5.638 31.883 1.00 51.84 74 PRO A N 1
ATOM 555 C CA . PRO A 1 74 ? -26.836 -4.806 32.659 1.00 51.84 74 PRO A CA 1
ATOM 556 C C . PRO A 1 74 ? -26.678 -3.284 32.473 1.00 51.84 74 PRO A C 1
ATOM 558 O O . PRO A 1 74 ? -27.618 -2.543 32.756 1.00 51.84 74 PRO A O 1
ATOM 561 N N . GLN A 1 75 ? -25.515 -2.778 32.034 1.00 51.06 75 GLN A N 1
ATOM 562 C CA . GLN A 1 75 ? -25.278 -1.324 31.917 1.00 51.06 75 GLN A CA 1
ATOM 563 C C . GLN A 1 75 ? -25.710 -0.733 30.569 1.00 51.06 75 GLN A C 1
ATOM 565 O O . GLN A 1 75 ? -26.034 0.453 30.501 1.00 51.06 75 GLN A O 1
ATOM 570 N N . LEU A 1 76 ? -25.788 -1.554 29.518 1.00 52.72 76 LEU A N 1
ATOM 571 C CA . LEU A 1 76 ? -26.210 -1.123 28.181 1.00 52.72 76 LEU A CA 1
ATOM 572 C C . LEU A 1 76 ? -27.688 -0.693 28.149 1.00 52.72 76 LEU A C 1
ATOM 574 O O . LEU A 1 76 ? -28.051 0.239 27.438 1.00 52.72 76 LEU A O 1
ATOM 578 N N . ALA A 1 77 ? -28.522 -1.319 28.984 1.00 52.28 77 ALA A N 1
ATOM 579 C CA . ALA A 1 77 ? -29.944 -1.005 29.106 1.00 52.28 77 ALA A CA 1
ATOM 580 C C . ALA A 1 77 ? -30.230 0.323 29.840 1.00 52.28 77 ALA A C 1
ATOM 582 O O . ALA A 1 77 ? -31.352 0.819 29.779 1.00 52.28 77 ALA A O 1
ATOM 583 N N . ARG A 1 78 ? -29.244 0.908 30.540 1.00 52.62 78 ARG A N 1
ATOM 584 C CA . ARG A 1 78 ? -29.456 2.061 31.438 1.00 52.62 78 ARG A CA 1
ATOM 585 C C . ARG A 1 78 ? -29.099 3.417 30.817 1.00 52.62 78 ARG A C 1
ATOM 587 O O . ARG A 1 78 ? -29.631 4.427 31.264 1.00 52.62 78 ARG A O 1
ATOM 594 N N . SER A 1 79 ? -28.232 3.466 29.798 1.00 52.03 79 SER A N 1
ATOM 595 C CA . SER A 1 79 ? -27.924 4.704 29.057 1.00 52.03 79 SER A CA 1
ATOM 596 C C . SER A 1 79 ? -27.440 4.442 27.612 1.00 52.03 79 SER A C 1
ATOM 598 O O . SER A 1 79 ? -26.239 4.443 27.325 1.00 52.03 79 SER A O 1
ATOM 600 N N . PRO A 1 80 ? -28.359 4.267 26.644 1.00 56.34 80 PRO A N 1
ATOM 601 C CA . PRO A 1 80 ? -27.993 3.979 25.252 1.00 56.34 80 PRO A CA 1
ATOM 602 C C . PRO A 1 80 ? -27.163 5.100 24.595 1.00 56.34 80 PRO A C 1
ATOM 604 O O . PRO A 1 80 ? -26.272 4.819 23.797 1.00 56.34 80 PRO A O 1
ATOM 607 N N . GLN A 1 81 ? -27.375 6.366 24.980 1.00 56.97 81 GLN A N 1
ATOM 608 C CA . GLN A 1 81 ? -26.617 7.510 24.448 1.00 56.97 81 GLN A CA 1
ATOM 609 C C . GLN A 1 81 ? -25.144 7.529 24.899 1.00 56.97 81 GLN A C 1
ATOM 611 O O . GLN A 1 81 ? -24.259 7.844 24.105 1.00 56.97 81 GLN A O 1
ATOM 616 N N . GLY A 1 82 ? -24.856 7.144 26.149 1.00 57.12 82 GLY A N 1
ATOM 617 C CA . GLY A 1 82 ? -23.482 7.074 26.664 1.00 57.12 82 GLY A CA 1
ATOM 618 C C . GLY A 1 82 ? -22.700 5.889 26.092 1.00 57.12 82 GLY A C 1
ATOM 619 O O . GLY A 1 82 ? -21.505 6.002 25.818 1.00 57.12 82 GLY A O 1
ATOM 620 N N . ALA A 1 83 ? -23.387 4.770 25.845 1.00 58.31 83 ALA A N 1
ATOM 621 C CA . ALA A 1 83 ? -22.805 3.596 25.207 1.00 58.31 83 ALA A CA 1
ATOM 622 C C . ALA A 1 83 ? -22.439 3.851 23.737 1.00 58.31 83 ALA A C 1
ATOM 624 O O . ALA A 1 83 ? -21.361 3.442 23.311 1.00 58.31 83 ALA A O 1
ATOM 625 N N . MET A 1 84 ? -23.274 4.575 22.979 1.00 58.59 84 MET A N 1
ATOM 626 C CA . MET A 1 84 ? -22.986 4.898 21.575 1.00 58.59 84 MET A CA 1
ATOM 627 C C . MET A 1 84 ? -21.819 5.878 21.421 1.00 58.59 84 MET A C 1
ATOM 629 O O . MET A 1 84 ? -20.973 5.674 20.557 1.00 58.59 84 MET A O 1
ATOM 633 N N . ALA A 1 85 ? -21.715 6.896 22.282 1.00 63.03 85 ALA A N 1
ATOM 634 C CA . ALA A 1 85 ? -20.564 7.804 22.285 1.00 63.03 85 ALA A CA 1
ATOM 635 C C . ALA A 1 85 ? -19.257 7.070 22.642 1.00 63.03 85 ALA A C 1
ATOM 637 O O . ALA A 1 85 ? -18.202 7.332 22.061 1.00 63.03 85 ALA A O 1
ATOM 638 N N . LYS A 1 86 ? -19.324 6.098 23.562 1.00 64.19 86 LYS A N 1
ATOM 639 C CA . LYS A 1 86 ? -18.182 5.248 23.918 1.00 64.19 86 LYS A CA 1
ATOM 640 C C . LYS A 1 86 ? -17.823 4.270 22.792 1.00 64.19 86 LYS A C 1
ATOM 642 O O . LYS A 1 86 ? -16.642 4.116 22.498 1.00 64.19 86 LYS A O 1
ATOM 647 N N . ALA A 1 87 ? -18.819 3.697 22.115 1.00 64.56 87 ALA A N 1
ATOM 648 C CA . ALA A 1 87 ? -18.633 2.875 20.922 1.00 64.56 87 ALA A CA 1
ATOM 649 C C . ALA A 1 87 ? -18.001 3.684 19.785 1.00 64.56 87 ALA A C 1
ATOM 651 O O . ALA A 1 87 ? -17.009 3.245 19.223 1.00 64.56 87 ALA A O 1
ATOM 652 N N . ALA A 1 88 ? -18.486 4.897 19.511 1.00 66.88 88 ALA A N 1
ATOM 653 C CA . ALA A 1 88 ? -17.915 5.788 18.504 1.00 66.88 88 ALA A CA 1
ATOM 654 C C . ALA A 1 88 ? -16.453 6.141 18.819 1.00 66.88 88 ALA A C 1
ATOM 656 O O . ALA A 1 88 ? -15.607 6.062 17.932 1.00 66.88 88 ALA A O 1
ATOM 657 N N . ASN A 1 89 ? -16.123 6.431 20.082 1.00 69.69 89 ASN A N 1
ATOM 658 C CA . ASN A 1 89 ? -14.738 6.664 20.503 1.00 69.69 89 ASN A CA 1
ATOM 659 C C . ASN A 1 89 ? -13.859 5.406 20.391 1.00 69.69 89 ASN A C 1
ATOM 661 O O . ASN A 1 89 ? -12.703 5.509 19.989 1.00 69.69 89 ASN A O 1
ATOM 665 N N . MET A 1 90 ? -14.380 4.215 20.695 1.00 63.25 90 MET A N 1
ATOM 666 C CA . MET A 1 90 ? -13.650 2.949 20.516 1.00 63.25 90 MET A CA 1
ATOM 667 C C . MET A 1 90 ? -13.465 2.584 19.044 1.00 63.25 90 MET A C 1
ATOM 669 O O . MET A 1 90 ? -12.415 2.078 18.648 1.00 63.25 90 MET A O 1
ATOM 673 N N . GLN A 1 91 ? -14.462 2.872 18.216 1.00 69.88 91 GLN A N 1
ATOM 674 C CA . GLN A 1 91 ? -14.408 2.664 16.777 1.00 69.88 91 GLN A CA 1
ATOM 675 C C . GLN A 1 91 ? -13.422 3.642 16.139 1.00 69.88 91 GLN A C 1
ATOM 677 O O . GLN A 1 91 ? -12.605 3.251 15.314 1.00 69.88 91 GLN A O 1
ATOM 682 N N . TRP A 1 92 ? -13.404 4.892 16.606 1.00 71.19 92 TRP A N 1
ATOM 683 C CA . TRP A 1 92 ? -12.399 5.875 16.218 1.00 71.19 92 TRP A CA 1
ATOM 684 C C . TRP A 1 92 ? -10.993 5.489 16.690 1.00 71.19 92 TRP A C 1
ATOM 686 O O . TRP A 1 92 ? -10.030 5.661 15.951 1.00 71.19 92 TRP A O 1
ATOM 696 N N . ALA A 1 93 ? -10.854 4.904 17.883 1.00 64.75 93 ALA A N 1
ATOM 697 C CA . ALA A 1 93 ? -9.570 4.426 18.396 1.00 64.75 93 ALA A CA 1
ATOM 698 C C . ALA A 1 93 ? -9.044 3.194 17.634 1.00 64.75 93 ALA A C 1
ATOM 700 O O . ALA A 1 93 ? -7.851 3.118 17.346 1.00 64.75 93 ALA A O 1
ATOM 701 N N . THR A 1 94 ? -9.913 2.249 17.266 1.00 65.44 94 THR A N 1
ATOM 702 C CA . THR A 1 94 ? -9.544 1.075 16.446 1.00 65.44 94 THR A CA 1
ATOM 703 C C . THR A 1 94 ? -9.211 1.472 15.007 1.00 65.44 94 THR A C 1
ATOM 705 O O . THR A 1 94 ? -8.232 0.974 14.448 1.00 65.44 94 THR A O 1
ATOM 708 N N . LEU A 1 95 ? -9.936 2.444 14.445 1.00 67.25 95 LEU A N 1
ATOM 709 C CA . LEU A 1 95 ? -9.600 3.070 13.164 1.00 67.25 95 LEU A CA 1
ATOM 710 C C . LEU A 1 95 ? -8.280 3.865 13.249 1.00 67.25 95 LEU A C 1
ATOM 712 O O . LEU A 1 95 ? -7.454 3.823 12.341 1.00 67.25 95 LEU A O 1
ATOM 716 N N . GLY A 1 96 ? -8.035 4.553 14.366 1.00 64.00 96 GLY A N 1
ATOM 717 C CA . GLY A 1 96 ? -6.796 5.286 14.633 1.00 64.00 96 GLY A CA 1
ATOM 718 C C . GLY A 1 96 ? -5.572 4.376 14.764 1.00 64.00 96 GLY A C 1
ATOM 719 O O . GLY A 1 96 ? -4.484 4.740 14.311 1.00 64.00 96 GLY A O 1
ATOM 720 N N . LEU A 1 97 ? -5.748 3.166 15.301 1.00 65.56 97 LEU A N 1
ATOM 721 C CA . LEU A 1 97 ? -4.704 2.143 15.318 1.00 65.56 97 LEU A CA 1
ATOM 722 C C . LEU A 1 97 ? -4.386 1.638 13.903 1.00 65.56 97 LEU A C 1
ATOM 724 O O . LEU A 1 97 ? -3.212 1.491 13.577 1.00 65.56 97 LEU A O 1
ATOM 728 N N . LEU A 1 98 ? -5.400 1.447 13.052 1.00 63.94 98 LEU A N 1
ATOM 729 C CA . LEU A 1 98 ? -5.200 1.082 11.643 1.00 63.94 98 LEU A CA 1
ATOM 730 C C . LEU A 1 98 ? -4.385 2.121 10.866 1.00 6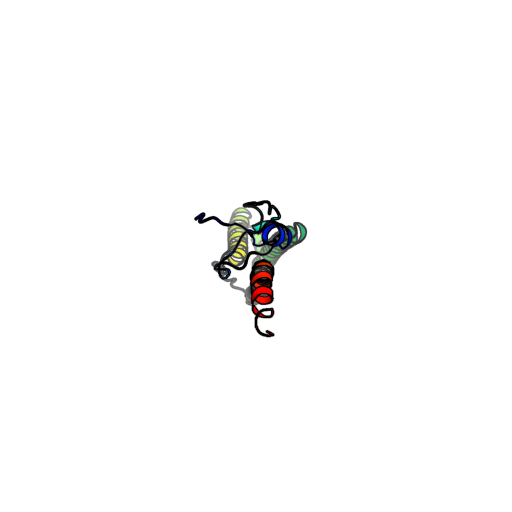3.94 98 LEU A C 1
ATOM 732 O O . LEU A 1 98 ? -3.536 1.757 10.059 1.00 63.94 98 LEU A O 1
ATOM 736 N N . VAL A 1 99 ? -4.662 3.407 11.090 1.00 62.31 99 VAL A N 1
ATOM 737 C CA . VAL A 1 99 ? -4.115 4.497 10.264 1.00 62.31 99 VAL A CA 1
ATOM 738 C C . VAL A 1 99 ? -2.794 5.048 10.806 1.00 62.31 99 VAL A C 1
ATOM 740 O O . VAL A 1 99 ? -1.932 5.454 10.030 1.00 62.31 99 VAL A O 1
ATOM 743 N N . ARG A 1 100 ? -2.621 5.101 12.131 1.00 57.56 100 ARG A N 1
ATOM 744 C CA . ARG A 1 100 ? -1.477 5.768 12.782 1.00 57.56 100 ARG A CA 1
ATOM 745 C C . ARG A 1 100 ? -0.723 4.900 13.788 1.00 57.56 100 ARG A C 1
ATOM 747 O O . ARG A 1 100 ? 0.276 5.368 14.322 1.00 57.56 100 ARG A O 1
ATOM 754 N N . GLY A 1 101 ? -1.198 3.692 14.102 1.00 53.91 101 GLY A N 1
ATOM 755 C CA . GLY A 1 101 ? -0.638 2.882 15.193 1.00 53.91 101 GLY A CA 1
ATOM 756 C C . GLY A 1 101 ? -0.805 3.512 16.586 1.00 53.91 101 GLY A C 1
ATOM 757 O O . GLY A 1 101 ? -0.182 3.062 17.543 1.00 53.91 101 GLY A O 1
ATOM 758 N N . ALA A 1 102 ? -1.631 4.555 16.726 1.00 51.09 102 ALA A N 1
ATOM 759 C CA . ALA A 1 102 ? -1.789 5.298 17.973 1.00 51.09 102 ALA A CA 1
ATOM 760 C C . ALA A 1 102 ? -3.014 4.802 18.755 1.00 51.09 102 ALA A C 1
ATOM 762 O O . ALA A 1 102 ? -4.156 5.086 18.393 1.00 51.09 102 ALA A O 1
ATOM 763 N N . VAL A 1 103 ? -2.776 4.084 19.857 1.00 55.34 103 VAL A N 1
ATOM 764 C CA . VAL A 1 103 ? -3.819 3.688 20.815 1.00 55.34 103 VAL A CA 1
ATOM 765 C C . VAL A 1 103 ? -4.150 4.885 21.704 1.00 55.34 103 VAL A C 1
ATOM 767 O O . VAL A 1 103 ? -3.413 5.180 22.639 1.00 55.34 103 VAL A O 1
ATOM 770 N N . GLN A 1 104 ? -5.259 5.579 21.437 1.00 53.94 104 GLN A N 1
ATOM 771 C CA . GLN A 1 104 ? -5.743 6.640 22.338 1.00 53.94 104 GLN A CA 1
ATOM 772 C C . GLN A 1 104 ? -6.695 6.131 23.431 1.00 53.94 104 GLN A C 1
ATOM 774 O O . GLN A 1 104 ? -6.904 6.815 24.428 1.00 53.94 104 GLN A O 1
ATOM 779 N N . ALA A 1 105 ? -7.232 4.916 23.293 1.00 54.53 105 ALA A N 1
ATOM 780 C CA . ALA A 1 105 ? -8.108 4.302 24.286 1.00 54.53 105 ALA A CA 1
ATOM 781 C C . ALA A 1 105 ? -7.562 2.925 24.674 1.00 54.53 105 ALA A C 1
ATOM 783 O O . ALA A 1 105 ? -7.744 1.951 23.948 1.00 54.53 105 ALA A O 1
ATOM 784 N N . VAL A 1 106 ? -6.857 2.850 25.806 1.00 60.41 106 VAL A N 1
ATOM 785 C CA . VAL A 1 106 ? -6.386 1.576 26.367 1.00 60.41 106 VAL A CA 1
ATOM 786 C C . VAL A 1 106 ? -7.541 0.936 27.143 1.00 60.41 106 VAL A C 1
ATOM 788 O O . VAL A 1 106 ? -7.989 1.528 28.130 1.00 60.41 106 VAL A O 1
ATOM 791 N N . PRO A 1 107 ? -8.007 -0.267 26.757 1.00 60.78 107 PRO A N 1
ATOM 792 C CA . PRO A 1 107 ? -9.044 -0.967 27.497 1.00 60.78 107 PRO A CA 1
ATOM 793 C C . PRO A 1 107 ? -8.612 -1.242 28.936 1.00 60.78 107 PRO A C 1
ATOM 795 O O . PRO A 1 107 ? -7.451 -1.587 29.217 1.00 60.78 107 PRO A O 1
ATOM 798 N N . ARG A 1 108 ? -9.555 -1.107 29.872 1.00 61.25 108 ARG A N 1
ATOM 799 C CA . ARG A 1 108 ? -9.277 -1.346 31.300 1.00 61.25 108 ARG A CA 1
ATOM 800 C C . ARG A 1 108 ? -9.135 -2.842 31.616 1.00 61.25 108 ARG A C 1
ATOM 802 O O . ARG A 1 108 ? -8.483 -3.181 32.600 1.00 61.25 108 ARG A O 1
ATOM 809 N N . SER A 1 109 ? -9.704 -3.722 30.786 1.00 74.75 109 SER A N 1
ATOM 810 C CA . SER A 1 109 ? -9.696 -5.177 30.985 1.00 74.75 109 SER A CA 1
ATOM 811 C C . SER A 1 109 ? -8.440 -5.854 30.402 1.00 74.75 109 SER A C 1
ATOM 813 O O . SER A 1 109 ? -7.966 -5.468 29.328 1.00 74.75 109 SER A O 1
ATOM 815 N N . PRO A 1 110 ? -7.890 -6.896 31.062 1.00 72.81 110 PRO A N 1
ATOM 816 C CA . PRO A 1 110 ? -6.728 -7.630 30.551 1.00 72.81 110 PRO A CA 1
ATOM 817 C C . PRO A 1 110 ? -7.032 -8.368 29.234 1.00 72.81 110 PRO A C 1
ATOM 819 O O . PRO A 1 110 ? -6.177 -8.418 28.353 1.00 72.81 110 PRO A O 1
ATOM 822 N N . GLY A 1 111 ? -8.266 -8.861 29.055 1.00 76.88 111 GLY A N 1
ATOM 823 C CA . GLY A 1 111 ? -8.710 -9.505 27.812 1.00 76.88 111 GLY A CA 1
ATOM 824 C C . GLY A 1 111 ? -8.785 -8.541 26.622 1.00 76.88 111 GLY A C 1
ATOM 825 O O . GLY A 1 111 ? -8.334 -8.879 25.530 1.00 76.88 111 GLY A O 1
ATOM 826 N N . GLY A 1 112 ? -9.261 -7.307 26.837 1.00 74.81 112 GLY A N 1
ATOM 827 C CA . GLY A 1 112 ? -9.300 -6.279 25.791 1.00 74.81 112 GLY A CA 1
ATOM 828 C C . GLY A 1 112 ? -7.905 -5.855 25.325 1.00 74.81 112 GLY A C 1
ATOM 829 O O . GLY A 1 112 ? -7.692 -5.629 24.135 1.00 74.81 112 GLY A O 1
ATOM 830 N N . ARG A 1 113 ? -6.923 -5.821 26.236 1.00 77.19 113 ARG A N 1
ATOM 831 C CA . ARG A 1 113 ? -5.520 -5.525 25.898 1.00 77.19 113 ARG A CA 1
ATOM 832 C C . ARG A 1 113 ? -4.886 -6.609 25.026 1.00 77.19 113 ARG A C 1
ATOM 834 O O . ARG A 1 113 ? -4.176 -6.268 24.085 1.00 77.19 113 ARG A O 1
ATOM 841 N N . LEU A 1 114 ? -5.161 -7.887 25.303 1.00 81.38 114 LEU A N 1
ATOM 842 C CA . LEU A 1 114 ? -4.664 -8.996 24.483 1.00 81.38 114 LEU A CA 1
ATOM 843 C C . LEU A 1 114 ? -5.251 -8.946 23.064 1.00 81.38 114 LEU A C 1
ATOM 845 O O . LEU A 1 114 ? -4.511 -9.068 22.091 1.00 81.38 114 LEU A O 1
ATOM 849 N N . MET A 1 115 ? -6.560 -8.693 22.946 1.00 80.00 115 MET A N 1
ATOM 850 C CA . MET A 1 115 ? -7.233 -8.549 21.648 1.00 80.00 115 MET A CA 1
ATOM 851 C C . MET A 1 115 ? -6.692 -7.355 20.851 1.00 80.00 115 MET A C 1
ATOM 853 O O . MET A 1 115 ? -6.454 -7.468 19.649 1.00 80.00 115 MET A O 1
ATOM 857 N N . LEU A 1 116 ? -6.430 -6.228 21.522 1.00 77.81 116 LEU A N 1
ATOM 858 C CA . LEU A 1 116 ? -5.844 -5.045 20.893 1.00 77.81 116 LEU A CA 1
ATOM 859 C C . LEU A 1 116 ? -4.406 -5.294 20.412 1.00 77.81 116 LEU A C 1
ATOM 861 O O . LEU A 1 116 ? -4.061 -4.870 19.314 1.00 77.81 116 LEU A O 1
ATOM 865 N N . LEU A 1 117 ? -3.579 -5.997 21.196 1.00 81.19 117 LEU A N 1
ATOM 866 C CA . LEU A 1 117 ? -2.209 -6.365 20.809 1.00 81.19 117 LEU A CA 1
ATOM 867 C C . LEU A 1 117 ? -2.187 -7.326 19.618 1.00 81.19 117 LEU A C 1
ATOM 869 O O . LEU A 1 117 ? -1.417 -7.115 18.682 1.00 81.19 117 LEU A O 1
ATOM 873 N N . ALA A 1 118 ? -3.047 -8.347 19.625 1.00 83.44 118 ALA A N 1
ATOM 874 C CA . ALA A 1 118 ? -3.178 -9.279 18.507 1.00 83.44 118 ALA A CA 1
ATOM 875 C C . ALA A 1 118 ? -3.589 -8.550 17.218 1.00 83.44 118 ALA A C 1
ATOM 877 O O . ALA A 1 118 ? -3.032 -8.798 16.148 1.00 83.44 118 ALA A O 1
ATOM 878 N N . TYR A 1 119 ? -4.515 -7.596 17.328 1.00 82.62 119 TYR A N 1
ATOM 879 C CA . TYR A 1 119 ? -4.928 -6.775 16.198 1.00 82.62 119 TYR A CA 1
ATOM 880 C C . TYR A 1 119 ? -3.836 -5.801 15.736 1.00 82.62 119 TYR A C 1
ATOM 882 O O . TYR A 1 119 ? -3.581 -5.701 14.539 1.00 82.62 119 TYR A O 1
ATOM 890 N N . ALA A 1 120 ? -3.128 -5.142 16.658 1.00 79.75 120 ALA A N 1
ATOM 891 C CA . ALA A 1 120 ? -1.983 -4.292 16.326 1.00 79.75 120 ALA A CA 1
ATOM 892 C C . ALA A 1 120 ? -0.897 -5.079 15.574 1.00 79.75 120 ALA A C 1
ATOM 894 O O . ALA A 1 120 ? -0.348 -4.595 14.585 1.00 79.75 120 ALA A O 1
ATOM 895 N N . PHE A 1 121 ? -0.629 -6.315 15.999 1.00 85.06 121 PHE A N 1
ATOM 896 C CA . PHE A 1 121 ? 0.306 -7.213 15.329 1.00 85.06 121 PHE A CA 1
ATOM 897 C C . PHE A 1 121 ? -0.151 -7.566 13.906 1.00 85.06 121 PHE A C 1
ATOM 899 O O . PHE A 1 121 ? 0.636 -7.466 12.965 1.00 85.06 121 PHE A O 1
ATOM 906 N N . LEU A 1 122 ? -1.432 -7.903 13.731 1.00 84.94 122 LEU A N 1
ATOM 907 C CA . LEU A 1 122 ? -2.017 -8.200 12.422 1.00 84.94 122 LEU A CA 1
ATOM 908 C C . LEU A 1 122 ? -1.916 -6.998 11.471 1.00 84.94 122 LEU A C 1
ATOM 910 O O . LEU A 1 122 ? -1.463 -7.147 10.335 1.00 84.94 122 LEU A O 1
ATOM 914 N N . VAL A 1 123 ? -2.269 -5.799 11.941 1.00 82.56 123 VAL A N 1
ATOM 915 C CA . VAL A 1 123 ? -2.159 -4.557 11.158 1.00 82.56 123 VAL A CA 1
ATOM 916 C C . VAL A 1 123 ? -0.704 -4.274 10.776 1.00 82.56 123 VAL A C 1
ATOM 918 O O . VAL A 1 123 ? -0.429 -3.966 9.616 1.00 82.56 123 VAL A O 1
ATOM 921 N N . CYS A 1 124 ? 0.243 -4.444 11.703 1.00 85.44 124 CYS A N 1
ATOM 922 C CA . CYS A 1 124 ? 1.670 -4.306 11.410 1.00 85.44 124 CYS A CA 1
ATOM 923 C C . CYS A 1 124 ? 2.127 -5.260 10.303 1.00 85.44 124 CYS A C 1
ATOM 925 O O . CYS A 1 124 ? 2.837 -4.831 9.393 1.00 85.44 124 CYS A O 1
ATOM 927 N N . ILE A 1 125 ? 1.723 -6.533 10.339 1.00 89.50 125 ILE A N 1
ATOM 928 C CA . ILE A 1 125 ? 2.089 -7.494 9.288 1.00 89.50 125 ILE A CA 1
ATOM 929 C C . ILE A 1 125 ? 1.536 -7.047 7.931 1.00 89.50 125 ILE A C 1
ATOM 931 O O . ILE A 1 125 ? 2.277 -7.040 6.948 1.00 89.50 125 ILE A O 1
ATOM 935 N N . ILE A 1 126 ? 0.269 -6.626 7.872 1.00 85.31 126 ILE A N 1
ATOM 936 C CA . ILE A 1 126 ? -0.359 -6.184 6.617 1.00 85.31 126 ILE A CA 1
ATOM 937 C C . ILE A 1 126 ? 0.346 -4.946 6.051 1.00 85.31 126 ILE A C 1
ATOM 939 O O . ILE A 1 126 ? 0.650 -4.908 4.858 1.00 85.31 126 ILE A O 1
ATOM 943 N N . LEU A 1 127 ? 0.649 -3.954 6.893 1.00 83.56 127 LEU A N 1
ATOM 944 C CA . LEU A 1 127 ? 1.349 -2.740 6.465 1.00 83.56 127 LEU A CA 1
ATOM 945 C C . LEU A 1 127 ? 2.754 -3.051 5.934 1.00 83.56 127 LEU A C 1
ATOM 947 O O . LEU A 1 127 ? 3.130 -2.556 4.870 1.00 83.56 127 LEU A O 1
ATOM 951 N N . ASN A 1 128 ? 3.510 -3.908 6.626 1.00 89.12 128 ASN A N 1
ATOM 952 C CA . ASN A 1 128 ? 4.843 -4.314 6.175 1.00 89.12 128 ASN A CA 1
ATOM 953 C C . ASN A 1 128 ? 4.786 -5.088 4.850 1.00 89.12 128 ASN A C 1
ATOM 955 O O . ASN A 1 128 ? 5.588 -4.825 3.953 1.00 89.12 128 ASN A O 1
ATOM 959 N N . LEU A 1 129 ? 3.813 -5.989 4.685 1.00 89.75 129 LEU A N 1
ATOM 960 C CA . LEU A 1 129 ? 3.619 -6.732 3.440 1.00 89.75 129 LEU A CA 1
ATOM 961 C C . LEU A 1 129 ? 3.263 -5.804 2.268 1.00 89.75 129 LEU A C 1
ATOM 963 O O . LEU A 1 129 ? 3.796 -5.961 1.169 1.00 89.75 129 LEU A O 1
ATOM 967 N N . TYR A 1 130 ? 2.403 -4.811 2.503 1.00 86.50 130 TYR A N 1
ATOM 968 C CA . TYR A 1 130 ? 2.033 -3.817 1.496 1.00 86.50 130 TYR A CA 1
ATOM 969 C C . TYR A 1 130 ? 3.243 -2.996 1.028 1.00 86.50 130 TYR A C 1
ATOM 971 O O . TYR A 1 130 ? 3.478 -2.865 -0.179 1.00 86.50 130 TYR A O 1
ATOM 979 N N . VAL A 1 131 ? 4.041 -2.479 1.970 1.00 88.62 131 VAL A N 1
ATOM 980 C CA . VAL A 1 131 ? 5.260 -1.717 1.654 1.00 88.62 131 VAL A CA 1
ATOM 981 C C . VAL A 1 131 ? 6.261 -2.592 0.896 1.00 88.62 131 VAL A C 1
ATOM 983 O O . VAL A 1 131 ? 6.801 -2.149 -0.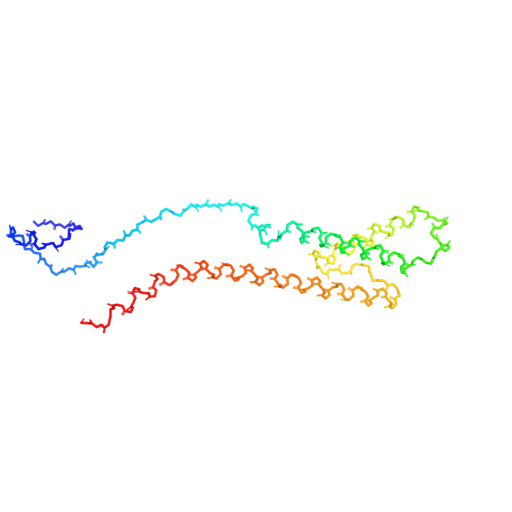118 1.00 88.62 131 VAL A O 1
ATOM 986 N N . ALA A 1 132 ? 6.455 -3.845 1.317 1.00 89.31 132 ALA A N 1
ATOM 987 C CA . ALA A 1 132 ? 7.345 -4.789 0.644 1.00 89.31 132 ALA A CA 1
ATOM 988 C C . ALA A 1 132 ? 6.909 -5.078 -0.802 1.00 89.31 132 ALA A C 1
ATOM 990 O O . ALA A 1 132 ? 7.730 -5.011 -1.718 1.00 89.31 132 ALA A O 1
ATOM 991 N N . TYR A 1 133 ? 5.616 -5.330 -1.033 1.00 88.38 133 TYR A N 1
ATOM 992 C CA . TYR A 1 133 ? 5.082 -5.567 -2.378 1.00 88.38 133 TYR A CA 1
ATOM 993 C C . TYR A 1 133 ? 5.287 -4.354 -3.296 1.00 88.38 133 TYR A C 1
ATOM 995 O O . TYR A 1 133 ? 5.735 -4.493 -4.437 1.00 88.38 133 TYR A O 1
ATOM 1003 N N . ARG A 1 134 ? 5.022 -3.140 -2.795 1.00 83.81 134 ARG A N 1
ATOM 1004 C CA . ARG A 1 134 ? 5.260 -1.900 -3.550 1.00 83.81 134 ARG A CA 1
ATOM 1005 C C . ARG A 1 134 ? 6.740 -1.687 -3.854 1.00 83.81 134 ARG A C 1
ATOM 1007 O O . ARG A 1 134 ? 7.071 -1.329 -4.983 1.00 83.81 134 ARG A O 1
ATOM 1014 N N . ALA A 1 135 ? 7.618 -1.922 -2.883 1.00 88.38 135 ALA A N 1
ATOM 1015 C CA . ALA A 1 135 ? 9.060 -1.814 -3.077 1.00 88.38 135 ALA A CA 1
ATOM 1016 C C . ALA A 1 135 ? 9.556 -2.796 -4.151 1.00 88.38 135 ALA A C 1
ATOM 1018 O O . ALA A 1 135 ? 10.308 -2.403 -5.043 1.00 88.38 135 ALA A O 1
ATOM 1019 N N . ALA A 1 136 ? 9.072 -4.042 -4.133 1.00 87.94 136 ALA A N 1
ATOM 1020 C CA . ALA A 1 136 ? 9.397 -5.040 -5.149 1.00 87.94 136 ALA A CA 1
ATOM 1021 C C . ALA A 1 136 ? 8.915 -4.623 -6.550 1.00 87.94 136 ALA A C 1
ATOM 1023 O O . ALA A 1 136 ? 9.672 -4.729 -7.516 1.00 87.94 136 ALA A O 1
ATOM 1024 N N . ALA A 1 137 ? 7.694 -4.091 -6.668 1.00 84.94 137 ALA A N 1
ATOM 1025 C CA . ALA A 1 137 ? 7.160 -3.608 -7.942 1.00 84.94 137 ALA A CA 1
ATOM 1026 C C . ALA A 1 137 ? 8.002 -2.460 -8.530 1.00 84.94 137 ALA A C 1
ATOM 1028 O O . ALA A 1 137 ? 8.292 -2.456 -9.727 1.00 84.94 137 ALA A O 1
ATOM 1029 N N . LEU A 1 138 ? 8.453 -1.523 -7.689 1.00 83.31 138 LEU A N 1
ATOM 1030 C CA . LEU A 1 138 ? 9.362 -0.451 -8.109 1.00 83.31 138 LEU A CA 1
ATOM 1031 C C . LEU A 1 138 ? 10.720 -1.006 -8.552 1.00 83.31 138 LEU A C 1
ATOM 1033 O O . LEU A 1 138 ? 11.255 -0.586 -9.580 1.00 83.31 138 LEU A O 1
ATOM 1037 N N . GLN A 1 139 ? 11.254 -1.986 -7.823 1.00 86.44 139 GLN A N 1
ATOM 1038 C CA . GLN A 1 139 ? 12.530 -2.612 -8.158 1.00 86.44 139 GLN A CA 1
ATOM 1039 C C . GLN A 1 139 ? 12.481 -3.320 -9.517 1.00 86.44 139 GLN A C 1
ATOM 1041 O O . GLN A 1 139 ? 13.436 -3.222 -10.283 1.00 86.44 139 GLN A O 1
ATOM 1046 N N . MET A 1 140 ? 11.369 -3.971 -9.875 1.00 81.62 140 MET A N 1
ATOM 1047 C CA . MET A 1 140 ? 11.222 -4.577 -11.206 1.00 81.62 140 MET A CA 1
ATOM 1048 C C . MET A 1 140 ? 11.287 -3.538 -12.333 1.00 81.62 140 MET A C 1
ATOM 1050 O O . MET A 1 140 ? 11.913 -3.791 -13.364 1.00 81.62 140 MET A O 1
ATOM 1054 N N . MET A 1 141 ? 10.709 -2.349 -12.133 1.00 77.25 141 MET A N 1
ATOM 1055 C CA . MET A 1 141 ? 10.803 -1.257 -13.112 1.00 77.25 141 MET A CA 1
ATOM 1056 C C . MET A 1 141 ? 12.249 -0.762 -13.258 1.00 77.25 141 MET A C 1
ATOM 1058 O O . MET A 1 141 ? 12.727 -0.559 -14.376 1.00 77.25 141 MET A O 1
ATOM 1062 N N . GLN A 1 142 ? 12.973 -0.633 -12.142 1.00 75.12 142 GLN A N 1
ATOM 1063 C CA . GLN A 1 142 ? 14.380 -0.220 -12.135 1.00 75.12 142 GLN A CA 1
ATOM 1064 C C . GLN A 1 142 ? 15.301 -1.279 -12.755 1.00 75.12 142 GLN A C 1
ATOM 1066 O O . GLN A 1 142 ? 16.177 -0.937 -13.544 1.00 75.12 142 GLN A O 1
ATOM 1071 N N . VAL A 1 143 ? 15.089 -2.568 -12.479 1.00 71.94 143 VAL A N 1
ATOM 1072 C CA . VAL A 1 143 ? 15.873 -3.671 -13.067 1.00 71.94 143 VAL A CA 1
ATOM 1073 C C . VAL A 1 143 ? 15.601 -3.804 -14.567 1.00 71.94 143 VAL A C 1
ATOM 1075 O O . VAL A 1 143 ? 16.540 -3.986 -15.341 1.00 71.94 143 VAL A O 1
ATOM 1078 N N . GLY A 1 144 ? 14.359 -3.619 -15.019 1.00 63.12 144 GLY A N 1
ATOM 1079 C CA . GLY A 1 144 ? 14.037 -3.555 -16.451 1.00 63.12 144 GLY A CA 1
ATOM 1080 C C . GLY A 1 144 ? 14.673 -2.357 -17.178 1.00 63.12 144 GLY A C 1
ATOM 1081 O O . GLY A 1 144 ? 14.921 -2.417 -18.390 1.00 63.12 144 GLY A O 1
ATOM 1082 N N . ALA A 1 145 ? 14.968 -1.274 -16.453 1.00 60.34 145 ALA A N 1
ATOM 1083 C CA . ALA A 1 145 ? 15.703 -0.118 -16.962 1.00 60.34 145 ALA A CA 1
ATOM 1084 C C . ALA A 1 145 ? 17.233 -0.320 -16.902 1.00 60.34 145 ALA A C 1
ATOM 1086 O O . ALA A 1 145 ? 17.934 -0.018 -17.868 1.00 60.34 145 ALA A O 1
ATOM 1087 N N . GLY A 1 146 ? 17.754 -0.888 -15.810 1.00 57.41 146 GLY A N 1
ATOM 1088 C CA . GLY A 1 146 ? 19.182 -1.114 -15.559 1.00 57.41 146 GLY A CA 1
ATOM 1089 C C . GLY A 1 146 ? 19.777 -2.310 -16.309 1.00 57.41 146 GLY A C 1
ATOM 1090 O O . GLY A 1 146 ? 20.906 -2.231 -16.795 1.00 57.41 146 GLY A O 1
ATOM 1091 N N . GLY A 1 147 ? 19.010 -3.385 -16.518 1.00 53.00 147 GLY A N 1
ATOM 1092 C CA . GLY A 1 147 ? 19.418 -4.543 -17.325 1.00 53.00 147 GLY A CA 1
ATOM 1093 C C . GLY A 1 147 ? 19.685 -4.186 -18.793 1.00 53.00 147 GLY A C 1
ATOM 1094 O O . GLY A 1 147 ? 20.572 -4.755 -19.429 1.00 53.00 147 GLY A O 1
ATOM 1095 N N . ARG A 1 148 ? 19.016 -3.144 -19.309 1.00 49.78 148 ARG A N 1
ATOM 1096 C CA . ARG A 1 148 ? 19.305 -2.558 -20.631 1.00 49.78 148 ARG A CA 1
ATOM 1097 C C . ARG A 1 148 ? 20.628 -1.782 -20.684 1.00 49.78 148 ARG A C 1
ATOM 1099 O O . ARG A 1 148 ? 21.157 -1.563 -21.773 1.00 49.78 148 ARG A O 1
ATOM 1106 N N . VAL A 1 149 ? 21.186 -1.380 -19.540 1.00 53.44 149 VAL A N 1
ATOM 1107 C CA . VAL A 1 149 ? 22.483 -0.688 -19.443 1.00 53.44 149 VAL A CA 1
ATOM 1108 C C . VAL A 1 149 ? 23.633 -1.681 -19.214 1.00 53.44 149 VAL A C 1
ATOM 1110 O O . VAL A 1 149 ? 24.720 -1.463 -19.744 1.00 53.44 149 VAL A O 1
ATOM 1113 N N . GLY A 1 150 ? 23.400 -2.798 -18.512 1.00 45.09 150 GLY A N 1
ATOM 1114 C CA . GLY A 1 150 ? 24.402 -3.849 -18.254 1.00 45.09 150 GLY A CA 1
ATOM 1115 C C . GLY A 1 150 ? 24.807 -4.653 -19.497 1.00 45.09 150 GLY A C 1
ATOM 1116 O O . GLY A 1 150 ? 25.993 -4.764 -19.800 1.00 45.09 150 GLY A O 1
ATOM 1117 N N . CYS A 1 151 ? 23.838 -5.075 -20.320 1.00 48.50 151 CYS A N 1
ATOM 1118 C CA . CYS A 1 151 ? 24.101 -5.741 -21.610 1.00 48.50 151 CYS A CA 1
ATOM 1119 C C . CYS A 1 151 ? 24.884 -4.856 -22.612 1.00 48.50 151 CYS A C 1
ATOM 1121 O O . CYS A 1 151 ? 25.376 -5.328 -23.632 1.00 48.50 151 CYS A O 1
ATOM 1123 N N . ARG A 1 152 ? 25.021 -3.551 -22.329 1.00 47.97 152 ARG A N 1
ATOM 1124 C CA . ARG A 1 152 ? 25.806 -2.599 -23.127 1.00 47.97 152 ARG A CA 1
ATOM 1125 C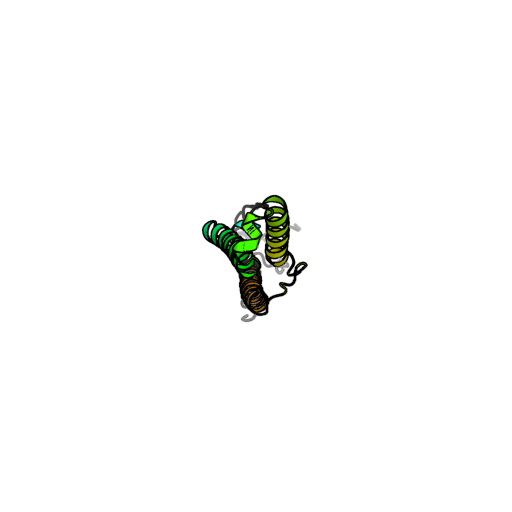 C . ARG A 1 152 ? 27.308 -2.638 -22.815 1.00 47.97 152 ARG A C 1
ATOM 1127 O O . ARG A 1 152 ? 28.076 -2.110 -23.619 1.00 47.97 152 ARG A O 1
ATOM 1134 N N . LYS A 1 153 ? 27.737 -3.190 -21.672 1.00 46.59 153 LYS A N 1
ATOM 1135 C CA . LYS A 1 153 ? 29.161 -3.229 -21.286 1.00 46.59 153 LYS A CA 1
ATOM 1136 C C . LYS A 1 153 ? 29.840 -4.574 -21.555 1.00 46.59 153 LYS A C 1
ATOM 1138 O O . LYS A 1 153 ? 31.004 -4.558 -21.934 1.00 46.59 153 LYS A O 1
ATOM 1143 N N . GLU A 1 154 ? 29.113 -5.688 -21.488 1.00 43.56 154 GLU A N 1
ATOM 1144 C CA . GLU A 1 154 ? 29.677 -7.035 -21.703 1.00 43.56 154 GLU A CA 1
ATOM 1145 C C . GLU A 1 154 ? 30.065 -7.332 -23.168 1.00 43.56 154 GLU A C 1
ATOM 1147 O O . GLU A 1 154 ? 30.789 -8.274 -23.446 1.00 43.56 154 GLU A O 1
ATOM 1152 N N . GLY A 1 155 ? 29.606 -6.530 -24.137 1.00 47.00 155 GLY A N 1
ATOM 1153 C CA . GLY A 1 155 ? 29.978 -6.675 -25.554 1.00 47.00 155 GLY A CA 1
ATOM 1154 C C . GLY A 1 155 ? 31.233 -5.895 -25.968 1.00 47.00 155 GLY A C 1
ATOM 1155 O O . GLY A 1 155 ? 31.503 -5.770 -27.161 1.00 47.00 155 GLY A O 1
ATOM 1156 N N . ARG A 1 156 ? 31.957 -5.289 -25.016 1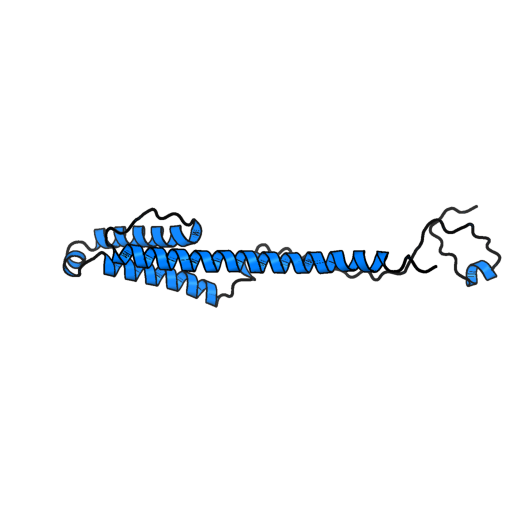.00 52.69 156 ARG A N 1
ATOM 1157 C CA . ARG A 1 156 ? 33.131 -4.434 -25.267 1.00 52.69 156 ARG A CA 1
ATOM 1158 C C . ARG A 1 156 ? 34.351 -4.913 -24.472 1.00 52.69 156 ARG A C 1
ATOM 1160 O O . ARG A 1 156 ? 35.004 -4.105 -23.818 1.00 52.69 156 ARG A O 1
ATOM 1167 N N . MET A 1 157 ? 34.639 -6.214 -24.493 1.00 46.72 157 MET A N 1
ATOM 1168 C CA . MET A 1 157 ? 35.917 -6.723 -23.979 1.00 46.72 157 MET A CA 1
ATOM 1169 C C . MET A 1 157 ? 36.517 -7.899 -24.764 1.00 46.72 157 MET A C 1
ATOM 1171 O O . MET A 1 157 ? 37.508 -8.445 -24.314 1.00 46.72 157 MET A O 1
ATOM 1175 N N . ASP A 1 158 ? 36.007 -8.205 -25.963 1.00 48.34 158 ASP A N 1
ATOM 1176 C CA . ASP A 1 158 ? 36.649 -9.141 -26.900 1.00 48.34 158 ASP A CA 1
ATOM 1177 C C . ASP A 1 158 ? 36.720 -8.539 -28.314 1.00 48.34 158 ASP A C 1
ATOM 1179 O O . ASP A 1 158 ? 35.921 -8.870 -29.198 1.00 48.34 158 ASP A O 1
ATOM 1183 N N . ARG A 1 159 ? 37.645 -7.591 -28.501 1.00 45.31 159 ARG A N 1
ATOM 1184 C CA . ARG A 1 159 ? 38.488 -7.418 -29.701 1.00 45.31 159 ARG A CA 1
ATOM 1185 C C . ARG A 1 159 ? 39.350 -6.166 -29.614 1.00 45.31 159 ARG A C 1
ATOM 1187 O O . ARG A 1 159 ? 38.786 -5.081 -29.352 1.00 45.31 159 ARG A O 1
#

Radius of gyration: 32.02 Å; chains: 1; bounding box: 68×28×87 Å

pLDDT: mean 72.81, std 13.12, range [43.56, 91.69]

Foldseek 3Di:
DDDDPDDDDPVVVVVVDDDDDDPDDDDDDDDDDDDPPPDPCVLVVVPDPVNVVVVVVVLLVLLVVLLPVQDDVVVCVPDVPVSVVVSVVSSVQSVCCLPPVDRPDDDPDPVNNVSSVVSSVVSVVVVVVSVVVVVVVVVVVVCVVVVVVVVVPVVPDDD

Sequence (159 aa):
MVVAGVSATPDRVGQGMKFSYPTYLSGRRIMVHVADDNDLWSFFKPLSPGLWLALFGTSAALGVLLLLAELPCPQLARSPQGAMAKAANMQWATLGLLVRGAVQAVPRSPGGRLMLLAYAFLVCIILNLYVAYRAAALQMMQVGAGGRVGCRKEGRMDR

Organism: Haematococcus lacustris (NCBI:txid44745)

InterPro domains:
  IPR015683 Ionotropic glutamate receptor [PTHR18966] (1-139)